Protein AF-A0A7C5VS74-F1 (afdb_monomer)

pLDDT: mean 95.11, std 4.6, range [68.81, 98.5]

Sequence (95 aa):
MARYVRDKSLEELVREVGGHVGLNHIDYSRIKCVRSYGSKSKRVAARVHSGSRALWTGLGLKPHYVIEFVSEVFDSLSGDEKLEVILHELLHIPR

Foldseek 3Di:
DKDKDWDVVVLVVLCVLCVVVPVVVDDSVLETEIEIDPDPDPDDQKAKDWDDPVVCVVVVHDTHIYIYGHCNHNVPDDPVVNSVNSVVRSVVDDD

Mean predicted aligned error: 2.91 Å

Structure (mmCIF, N/CA/C/O backbone):
data_AF-A0A7C5VS74-F1
#
_entry.id   AF-A0A7C5VS74-F1
#
loop_
_atom_site.group_PDB
_atom_site.id
_atom_site.type_symbol
_atom_site.label_atom_id
_atom_site.label_alt_id
_atom_site.label_comp_id
_atom_site.label_asym_id
_atom_site.label_entity_id
_atom_site.label_seq_id
_atom_site.pdbx_PDB_ins_code
_atom_site.Cartn_x
_atom_site.Cartn_y
_atom_site.Cartn_z
_atom_site.occupancy
_atom_site.B_iso_or_equiv
_atom_site.auth_seq_id
_atom_site.auth_comp_id
_atom_site.auth_asym_id
_atom_site.auth_atom_id
_atom_site.pdbx_PDB_model_num
ATOM 1 N N . MET A 1 1 ? 5.062 13.773 15.149 1.00 68.81 1 MET A N 1
ATOM 2 C CA . MET A 1 1 ? 5.462 13.307 13.804 1.00 68.81 1 MET A CA 1
ATOM 3 C C . MET A 1 1 ? 4.785 11.969 13.574 1.00 68.81 1 MET A C 1
ATOM 5 O O . MET A 1 1 ? 4.711 11.211 14.534 1.00 68.81 1 MET A O 1
ATOM 9 N N . ALA A 1 2 ? 4.237 11.710 12.387 1.00 80.50 2 ALA A N 1
ATOM 10 C CA . ALA A 1 2 ? 3.599 10.421 12.126 1.00 80.50 2 ALA A CA 1
ATOM 11 C C . ALA A 1 2 ? 4.661 9.310 12.098 1.00 80.50 2 ALA A C 1
ATOM 13 O O . ALA A 1 2 ? 5.729 9.492 11.509 1.00 80.50 2 ALA A O 1
ATOM 14 N N . ARG A 1 3 ? 4.385 8.190 12.769 1.00 94.12 3 ARG A N 1
ATOM 15 C CA . ARG A 1 3 ? 5.230 6.989 12.751 1.00 94.12 3 ARG A CA 1
ATOM 16 C C . ARG A 1 3 ? 4.741 6.070 11.642 1.00 94.12 3 ARG A C 1
ATOM 18 O O . ARG A 1 3 ? 3.546 5.813 11.575 1.00 94.12 3 ARG A O 1
ATOM 25 N N . TYR A 1 4 ? 5.664 5.534 10.849 1.00 96.12 4 TYR A N 1
ATOM 26 C CA . TYR A 1 4 ? 5.363 4.559 9.802 1.00 96.12 4 TYR A CA 1
ATOM 27 C C . TYR A 1 4 ? 5.947 3.193 10.154 1.00 96.12 4 TYR A C 1
ATOM 29 O O . TYR A 1 4 ? 7.084 3.103 10.623 1.00 96.12 4 TYR A O 1
ATOM 37 N N . VAL A 1 5 ? 5.175 2.133 9.934 1.00 97.56 5 VAL A N 1
ATOM 38 C CA . VAL A 1 5 ? 5.597 0.743 10.147 1.00 97.56 5 VAL A CA 1
ATOM 39 C C . VAL A 1 5 ? 5.212 -0.069 8.921 1.00 97.56 5 VAL A C 1
ATOM 41 O O . VAL A 1 5 ? 4.072 -0.006 8.476 1.00 97.56 5 VAL A O 1
ATOM 44 N N . ARG A 1 6 ? 6.158 -0.824 8.359 1.00 97.62 6 ARG A N 1
ATOM 45 C CA . ARG A 1 6 ? 5.874 -1.707 7.225 1.00 97.62 6 ARG A CA 1
ATOM 46 C C . ARG A 1 6 ? 4.974 -2.859 7.661 1.00 97.62 6 ARG A C 1
ATOM 48 O O . ARG A 1 6 ? 5.247 -3.485 8.682 1.00 97.62 6 ARG A O 1
ATOM 55 N N . ASP A 1 7 ? 3.965 -3.164 6.854 1.00 97.88 7 ASP A N 1
ATOM 56 C CA . ASP A 1 7 ? 3.016 -4.240 7.120 1.00 97.88 7 ASP A CA 1
ATOM 57 C C . ASP A 1 7 ? 2.973 -5.228 5.948 1.00 97.88 7 ASP A C 1
ATOM 59 O O . ASP A 1 7 ? 2.434 -4.936 4.882 1.00 97.88 7 ASP A O 1
ATOM 63 N N . LYS A 1 8 ? 3.561 -6.412 6.155 1.00 97.50 8 LYS A N 1
ATOM 64 C CA . LYS A 1 8 ? 3.588 -7.482 5.149 1.00 97.50 8 LYS A CA 1
ATOM 65 C C . LYS A 1 8 ? 2.238 -8.180 4.986 1.00 97.50 8 LYS A C 1
ATOM 67 O O . LYS A 1 8 ? 1.937 -8.616 3.883 1.00 97.50 8 LYS A O 1
ATOM 72 N N . SER A 1 9 ? 1.428 -8.247 6.043 1.00 97.62 9 SER A N 1
ATOM 73 C CA . SER A 1 9 ? 0.095 -8.854 5.960 1.00 97.62 9 SER A CA 1
ATOM 74 C C . SER A 1 9 ? -0.821 -8.032 5.052 1.00 97.62 9 SER A C 1
ATOM 76 O O . SER A 1 9 ? -1.559 -8.585 4.243 1.00 97.62 9 SER A O 1
ATOM 78 N N . LEU A 1 10 ? -0.687 -6.701 5.089 1.00 97.50 10 LEU A N 1
ATOM 79 C CA . LEU A 1 10 ? -1.370 -5.818 4.144 1.00 97.50 10 LEU A CA 1
ATOM 80 C C . LEU A 1 10 ? -0.803 -5.927 2.722 1.00 97.50 10 LEU A C 1
ATOM 82 O O . LEU A 1 10 ? -1.577 -5.858 1.776 1.00 97.50 10 LEU A O 1
ATOM 86 N N . GLU A 1 11 ? 0.507 -6.144 2.538 1.00 98.25 11 GLU A N 1
ATOM 87 C CA . GLU A 1 11 ? 1.069 -6.439 1.203 1.00 98.25 11 GLU A CA 1
ATOM 88 C C . GLU A 1 11 ? 0.446 -7.709 0.595 1.00 98.25 11 GLU A C 1
ATOM 90 O O . GLU A 1 11 ? 0.105 -7.722 -0.590 1.00 98.25 11 GLU A O 1
ATOM 95 N N . GLU A 1 12 ? 0.267 -8.759 1.399 1.00 97.94 12 GLU A N 1
ATOM 96 C CA . GLU A 1 12 ? -0.370 -10.010 0.976 1.00 97.94 12 GLU A CA 1
ATOM 97 C C . GLU A 1 12 ? -1.851 -9.808 0.639 1.00 97.94 12 GLU A C 1
ATOM 99 O O . GLU A 1 12 ? -2.266 -10.171 -0.463 1.00 97.94 12 GLU A O 1
ATOM 104 N N . LEU A 1 13 ? -2.608 -9.140 1.515 1.00 97.44 13 LEU A N 1
ATOM 105 C CA . LEU A 1 13 ? -4.026 -8.847 1.295 1.00 97.44 13 LEU A CA 1
ATOM 106 C C . LEU A 1 13 ? -4.252 -7.982 0.047 1.00 97.44 13 LEU A C 1
ATOM 108 O O . LEU A 1 13 ? -5.120 -8.280 -0.766 1.00 97.44 13 LEU A O 1
ATOM 112 N N . VAL A 1 14 ? -3.450 -6.934 -0.153 1.00 98.06 14 VAL A N 1
ATOM 113 C CA . VAL A 1 14 ? -3.537 -6.063 -1.339 1.00 98.06 14 VAL A CA 1
ATOM 114 C C . VAL A 1 14 ? -3.310 -6.857 -2.625 1.00 98.06 14 VAL A C 1
ATOM 116 O O . VAL A 1 14 ? -4.027 -6.667 -3.610 1.00 98.06 14 VAL A O 1
ATOM 119 N N . ARG A 1 15 ? -2.328 -7.766 -2.619 1.00 97.69 15 ARG A N 1
ATOM 120 C CA . ARG A 1 15 ? -2.055 -8.656 -3.752 1.00 97.69 15 ARG A CA 1
ATOM 121 C C . ARG A 1 15 ? -3.225 -9.600 -4.017 1.00 97.69 15 ARG A C 1
ATOM 123 O O . ARG A 1 15 ? -3.588 -9.792 -5.174 1.00 97.69 15 ARG A O 1
ATOM 130 N N . GLU A 1 16 ? -3.809 -10.177 -2.972 1.00 96.81 16 GLU A N 1
ATOM 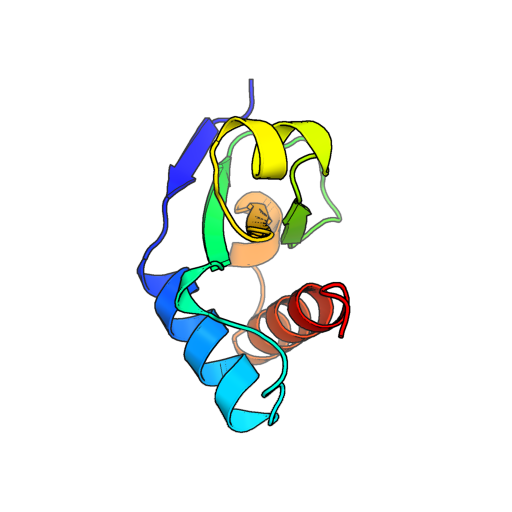131 C CA . GLU A 1 16 ? -4.966 -11.062 -3.099 1.00 96.81 16 GLU A CA 1
ATOM 132 C C . GLU A 1 16 ? -6.174 -10.318 -3.666 1.00 96.81 16 GLU A C 1
ATOM 134 O O . GLU A 1 16 ? -6.714 -10.742 -4.685 1.00 96.81 16 GLU A O 1
ATOM 139 N N . VAL A 1 17 ? -6.559 -9.184 -3.077 1.00 96.75 17 VAL A N 1
ATOM 140 C CA . VAL A 1 17 ? -7.705 -8.377 -3.530 1.00 96.75 17 VAL A CA 1
ATOM 141 C C . VAL A 1 17 ? -7.541 -7.955 -4.986 1.00 96.75 17 VAL A C 1
ATOM 143 O O . VAL A 1 17 ? -8.427 -8.183 -5.808 1.00 96.75 17 VAL A O 1
ATOM 146 N N . GLY A 1 18 ? -6.387 -7.384 -5.334 1.00 95.62 18 GL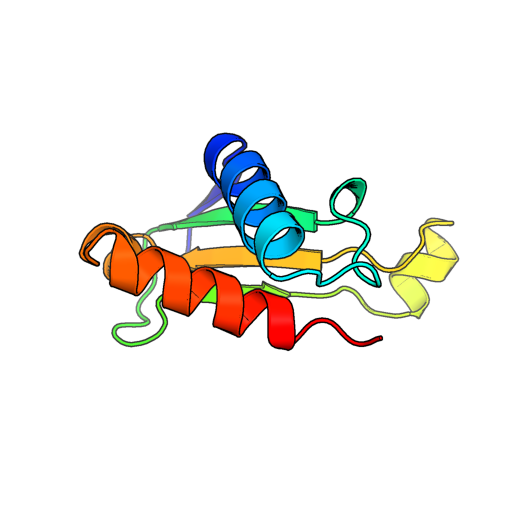Y A N 1
ATOM 147 C CA . GLY A 1 18 ? -6.130 -6.937 -6.696 1.00 95.62 18 GLY A CA 1
ATOM 148 C C . GLY A 1 18 ? -6.101 -8.081 -7.717 1.00 95.62 18 GLY A C 1
ATOM 149 O O . GLY A 1 18 ? -6.621 -7.926 -8.825 1.00 95.62 18 GLY A O 1
ATOM 150 N N . GLY A 1 19 ? -5.561 -9.240 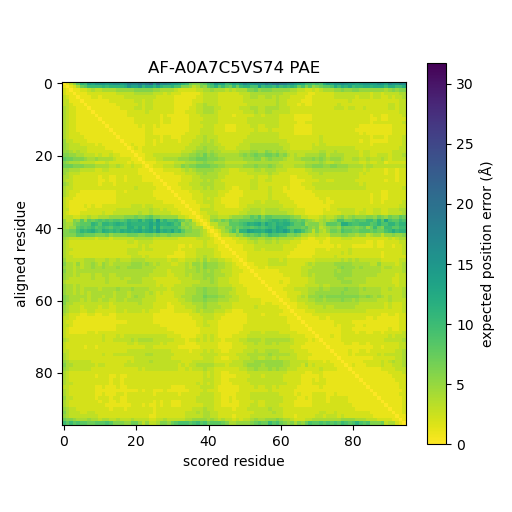-7.325 1.00 94.69 19 GLY A N 1
ATOM 151 C CA . GLY A 1 19 ? -5.558 -10.451 -8.142 1.00 94.69 19 GLY A CA 1
ATOM 152 C C . GLY A 1 19 ? -6.962 -10.996 -8.407 1.00 94.69 19 GLY A C 1
ATOM 153 O O . GLY A 1 19 ? -7.276 -11.323 -9.549 1.00 94.69 19 GLY A O 1
ATOM 154 N N . HIS A 1 20 ? -7.834 -11.028 -7.394 1.00 95.06 20 HIS A N 1
ATOM 155 C CA . HIS A 1 20 ? -9.221 -11.489 -7.547 1.00 95.06 20 HIS A CA 1
ATOM 156 C C . HIS A 1 20 ? -10.052 -10.580 -8.465 1.00 95.06 20 HIS A C 1
ATOM 158 O O . HIS A 1 20 ? -10.897 -11.072 -9.208 1.00 95.06 20 HIS A O 1
ATOM 164 N N . VAL A 1 21 ? -9.801 -9.266 -8.445 1.00 93.50 21 VAL A N 1
ATOM 165 C CA . VAL A 1 21 ? -10.513 -8.284 -9.289 1.00 93.50 21 VAL A CA 1
ATOM 166 C C . VAL A 1 21 ? -9.894 -8.163 -10.696 1.00 93.50 21 VAL A C 1
ATOM 168 O O . VAL A 1 21 ? -10.453 -7.511 -11.577 1.00 93.50 21 VAL A O 1
ATOM 171 N N . GLY A 1 22 ? -8.759 -8.822 -10.955 1.00 93.69 22 GLY A N 1
ATOM 172 C CA . GLY A 1 22 ? -8.141 -8.889 -12.282 1.00 93.69 22 GLY A CA 1
ATOM 173 C C . GLY A 1 22 ? -7.354 -7.637 -12.687 1.00 93.69 22 GLY A C 1
ATOM 174 O O . GLY A 1 22 ? -7.247 -7.337 -13.879 1.00 93.69 22 GLY A O 1
ATOM 175 N N . LEU A 1 23 ? -6.778 -6.901 -11.729 1.00 94.19 23 LEU A N 1
ATOM 176 C CA . LEU A 1 23 ? -5.916 -5.734 -11.988 1.00 94.19 23 LEU A CA 1
ATOM 177 C C . LEU A 1 23 ? -4.504 -6.152 -12.456 1.00 94.19 23 LEU A C 1
ATOM 179 O O . LEU A 1 23 ? -3.486 -5.791 -11.871 1.00 94.19 23 LEU A O 1
ATOM 183 N N . ASN A 1 24 ? -4.445 -6.909 -13.553 1.00 92.25 24 ASN A N 1
ATOM 184 C CA . ASN A 1 24 ? -3.240 -7.584 -14.053 1.00 92.25 24 ASN A CA 1
ATOM 185 C C . ASN A 1 24 ? -2.130 -6.640 -14.557 1.00 92.25 24 ASN A C 1
ATOM 187 O O . ASN A 1 24 ? -1.006 -7.088 -14.775 1.00 92.25 24 ASN A O 1
ATO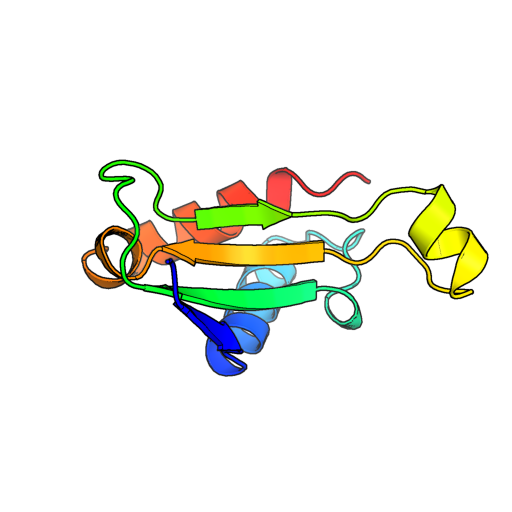M 191 N N . HIS A 1 25 ? -2.417 -5.349 -14.768 1.00 94.38 25 HIS A N 1
ATOM 192 C CA . HIS A 1 25 ? -1.396 -4.352 -15.134 1.00 94.38 25 HIS A CA 1
ATOM 193 C C . HIS A 1 25 ? -0.484 -3.986 -13.956 1.00 94.38 25 HIS A C 1
ATOM 195 O O . HIS A 1 25 ? 0.601 -3.435 -14.150 1.00 94.38 25 HIS A O 1
ATOM 201 N N . ILE A 1 26 ? -0.922 -4.286 -12.734 1.00 95.88 26 ILE A N 1
ATOM 202 C CA . ILE A 1 26 ? -0.211 -3.961 -11.508 1.00 95.88 26 ILE A CA 1
ATOM 203 C C . ILE A 1 26 ? 0.794 -5.065 -11.183 1.00 95.88 26 ILE A C 1
ATOM 205 O O . ILE A 1 26 ? 0.456 -6.233 -11.014 1.00 95.88 26 ILE A O 1
ATOM 209 N N . ASP A 1 27 ? 2.052 -4.673 -11.012 1.00 96.19 27 ASP A N 1
ATOM 210 C CA . ASP A 1 27 ? 3.087 -5.552 -10.480 1.00 96.19 27 ASP A CA 1
ATOM 211 C C . ASP A 1 27 ? 3.145 -5.424 -8.953 1.00 96.19 27 ASP A C 1
ATOM 213 O O . ASP A 1 27 ? 3.800 -4.532 -8.404 1.00 96.19 27 ASP A O 1
ATOM 217 N N . TYR A 1 28 ? 2.459 -6.335 -8.262 1.00 96.62 28 TYR A N 1
ATOM 218 C CA . TYR A 1 28 ? 2.364 -6.340 -6.800 1.00 96.62 28 TYR A CA 1
ATOM 219 C C . TYR A 1 28 ? 3.713 -6.516 -6.093 1.00 96.62 28 TYR A C 1
ATOM 221 O O . TYR A 1 28 ? 3.841 -6.133 -4.931 1.00 96.62 28 TYR A O 1
ATOM 229 N N . SER A 1 29 ? 4.756 -7.018 -6.770 1.00 96.25 29 SER A N 1
ATOM 230 C CA . SER A 1 29 ? 6.097 -7.076 -6.171 1.00 96.25 29 SER A CA 1
ATOM 231 C C . SER A 1 29 ? 6.652 -5.673 -5.872 1.00 96.25 29 SER A C 1
ATOM 233 O O . SER A 1 29 ? 7.394 -5.491 -4.897 1.00 96.25 29 SER A O 1
ATOM 235 N N . ARG A 1 30 ? 6.210 -4.667 -6.646 1.00 95.81 30 ARG A N 1
ATOM 236 C CA . ARG A 1 30 ? 6.575 -3.244 -6.541 1.00 95.81 30 ARG A CA 1
ATOM 237 C C . ARG A 1 30 ? 5.600 -2.411 -5.704 1.00 95.81 30 ARG A C 1
ATOM 239 O O . ARG A 1 30 ? 5.777 -1.195 -5.611 1.00 95.81 30 ARG A O 1
ATOM 246 N N . ILE A 1 31 ? 4.614 -3.052 -5.072 1.00 97.56 31 ILE A N 1
ATOM 247 C CA . ILE A 1 31 ? 3.743 -2.433 -4.070 1.00 97.56 31 ILE A CA 1
ATOM 248 C C . ILE A 1 31 ? 4.256 -2.779 -2.676 1.00 97.56 31 ILE A C 1
ATOM 250 O O . ILE A 1 31 ? 4.612 -3.924 -2.380 1.00 97.56 31 ILE A O 1
ATOM 254 N N . LYS A 1 32 ? 4.322 -1.766 -1.814 1.00 98.06 32 LYS A N 1
ATOM 255 C CA . LYS A 1 32 ? 4.643 -1.915 -0.393 1.00 98.06 32 LYS A CA 1
ATOM 256 C C . LYS A 1 32 ? 3.553 -1.274 0.444 1.00 98.06 32 LYS A C 1
ATOM 258 O O . LYS A 1 32 ? 2.957 -0.291 0.020 1.00 98.06 32 LYS A O 1
ATOM 263 N N . CYS A 1 33 ? 3.306 -1.817 1.628 1.00 98.50 33 CYS A N 1
ATOM 264 C CA . CYS A 1 33 ? 2.273 -1.296 2.514 1.00 98.50 33 CYS A CA 1
ATOM 265 C C . CYS A 1 33 ? 2.891 -0.816 3.820 1.00 98.50 33 CYS A C 1
ATOM 267 O O . CYS A 1 33 ? 3.762 -1.472 4.404 1.00 98.50 33 CYS A O 1
ATOM 269 N N . VAL A 1 34 ? 2.439 0.345 4.280 1.00 98.06 34 VAL A N 1
ATOM 270 C CA . VAL A 1 34 ? 2.823 0.894 5.578 1.00 98.06 34 VAL A CA 1
ATOM 271 C C . VAL A 1 34 ? 1.587 1.294 6.356 1.00 98.06 34 VAL A C 1
ATOM 273 O O . VAL A 1 34 ? 0.628 1.818 5.801 1.00 98.06 3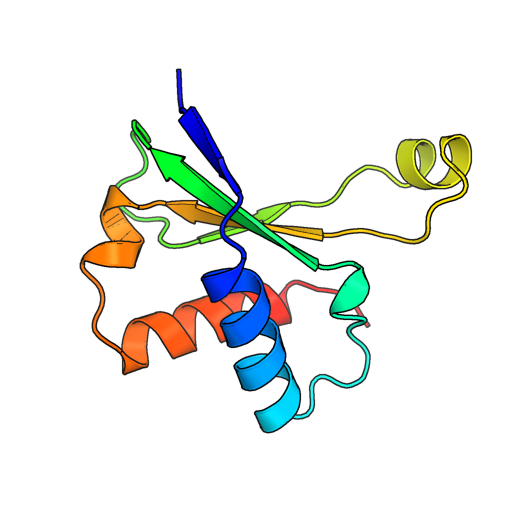4 VAL A O 1
ATOM 276 N N . ARG A 1 35 ? 1.640 1.098 7.665 1.00 97.12 35 ARG A N 1
ATOM 277 C CA . ARG A 1 35 ? 0.719 1.710 8.612 1.00 97.12 35 ARG A CA 1
ATOM 278 C C . ARG A 1 35 ? 1.293 3.024 9.092 1.00 97.12 35 ARG A C 1
ATOM 280 O O . ARG A 1 35 ? 2.470 3.069 9.458 1.00 97.12 35 ARG A O 1
ATOM 287 N N . SER A 1 36 ? 0.475 4.068 9.115 1.00 96.00 36 SER A N 1
ATOM 288 C CA . SER A 1 36 ? 0.794 5.320 9.792 1.00 96.00 36 SER A CA 1
ATOM 289 C C . SER A 1 36 ? 0.051 5.425 11.125 1.00 96.00 36 SER A C 1
ATOM 291 O O . SER A 1 36 ? -1.058 4.910 11.280 1.00 96.00 36 SER A O 1
ATOM 293 N N . TYR A 1 37 ? 0.709 6.053 12.100 1.00 94.69 37 TYR A N 1
ATOM 294 C CA . TYR A 1 37 ? 0.197 6.313 13.447 1.00 94.69 37 TYR A CA 1
ATOM 295 C C . TYR A 1 37 ? 0.524 7.747 13.869 1.00 94.69 37 TYR A C 1
ATOM 297 O O . TYR A 1 37 ? 1.583 8.284 13.527 1.00 94.69 37 TYR A O 1
ATOM 305 N N . GLY A 1 38 ? -0.347 8.352 14.668 1.00 90.75 38 GLY A N 1
ATOM 306 C CA . GLY A 1 38 ? -0.282 9.755 15.069 1.00 90.75 38 GLY A CA 1
ATOM 307 C C . GLY A 1 38 ? -0.758 10.715 13.976 1.00 90.75 38 GLY A C 1
ATOM 308 O O . GLY A 1 38 ? -0.348 11.881 13.964 1.00 90.75 38 GLY A O 1
ATOM 309 N N . SER A 1 39 ? -1.572 10.237 13.030 1.00 84.12 39 SER A N 1
ATOM 310 C CA . SER A 1 39 ? -2.115 11.064 11.953 1.00 84.12 39 SER A CA 1
ATOM 311 C C . SER A 1 39 ? -3.240 11.953 12.481 1.00 84.12 39 SER A C 1
ATOM 313 O O . SER A 1 39 ? -4.151 11.499 13.165 1.00 84.12 39 SER A O 1
ATOM 315 N N . LYS A 1 40 ? -3.226 13.244 12.125 1.00 83.25 40 LYS A N 1
ATOM 316 C CA . LYS A 1 40 ? -4.362 14.148 12.400 1.00 83.25 40 LYS A CA 1
ATOM 317 C C . LYS A 1 40 ? -5.509 13.973 11.398 1.00 83.25 40 LYS A C 1
ATOM 319 O O . LYS A 1 40 ? -6.550 14.612 11.549 1.00 83.25 40 LYS A O 1
ATOM 324 N N . SER A 1 41 ? -5.310 13.169 10.351 1.00 80.44 41 SER A N 1
ATOM 325 C CA . SER A 1 41 ? -6.324 12.958 9.324 1.00 80.44 41 SER A CA 1
ATOM 326 C C . SER A 1 41 ? -7.423 12.046 9.852 1.00 80.44 41 SER A C 1
ATOM 328 O O . SER A 1 41 ? -7.194 10.867 10.082 1.00 80.44 41 SER A O 1
ATOM 330 N N . LYS A 1 42 ? -8.625 12.602 10.025 1.00 81.69 42 LYS A N 1
ATOM 331 C CA . LYS A 1 42 ? -9.791 11.879 10.558 1.00 81.69 42 LYS A CA 1
ATOM 332 C C . LYS A 1 42 ? -10.647 11.187 9.491 1.00 81.69 42 LYS A C 1
ATOM 334 O O . LYS A 1 42 ? -11.612 10.525 9.837 1.00 81.69 42 LYS A O 1
ATOM 339 N N . ARG A 1 43 ? -10.364 11.421 8.2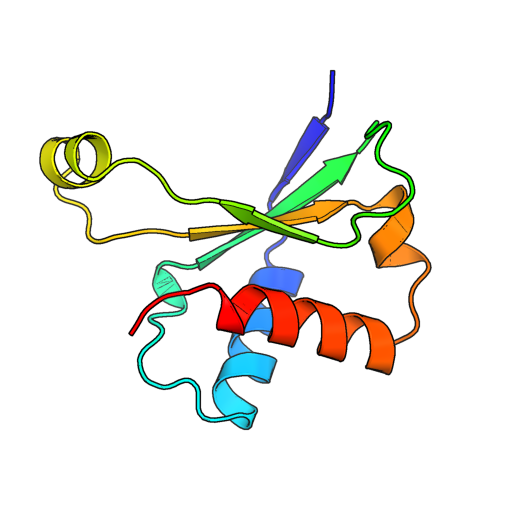04 1.00 90.12 43 ARG A N 1
ATOM 340 C CA . ARG A 1 43 ? -11.219 10.997 7.075 1.00 90.12 43 ARG A CA 1
ATOM 341 C C . ARG A 1 43 ? -10.505 10.153 6.024 1.00 90.12 43 ARG A C 1
ATOM 343 O O . ARG A 1 43 ? -11.147 9.656 5.113 1.00 90.12 43 ARG A O 1
ATOM 350 N N . VAL A 1 44 ? -9.185 10.032 6.117 1.00 94.31 44 VAL A N 1
ATOM 351 C CA . VAL A 1 44 ? -8.387 9.292 5.138 1.00 94.31 44 VAL A CA 1
ATOM 352 C C . VAL A 1 44 ? -8.088 7.933 5.742 1.00 94.31 44 VAL A C 1
ATOM 354 O O . VAL A 1 44 ? -7.370 7.882 6.734 1.00 94.31 44 VAL A O 1
ATOM 357 N N . ALA A 1 45 ? -8.653 6.870 5.171 1.00 97.06 45 ALA A N 1
ATOM 358 C CA . ALA A 1 45 ? -8.385 5.493 5.586 1.00 97.06 45 ALA A CA 1
ATOM 359 C C . ALA A 1 45 ? -7.078 4.967 4.982 1.00 97.06 45 ALA A C 1
ATOM 361 O O . ALA A 1 45 ? -6.274 4.350 5.678 1.00 97.06 45 ALA A O 1
ATOM 362 N N . ALA A 1 46 ? -6.825 5.271 3.711 1.00 97.75 46 ALA A N 1
ATOM 363 C CA . ALA A 1 46 ? -5.581 4.945 3.035 1.00 97.75 46 ALA A CA 1
ATOM 364 C C . ALA A 1 46 ? -5.230 6.006 1.980 1.00 97.75 46 ALA A C 1
ATOM 366 O O . ALA A 1 46 ? -6.023 6.915 1.730 1.00 97.75 46 ALA A O 1
ATOM 367 N N . ARG A 1 47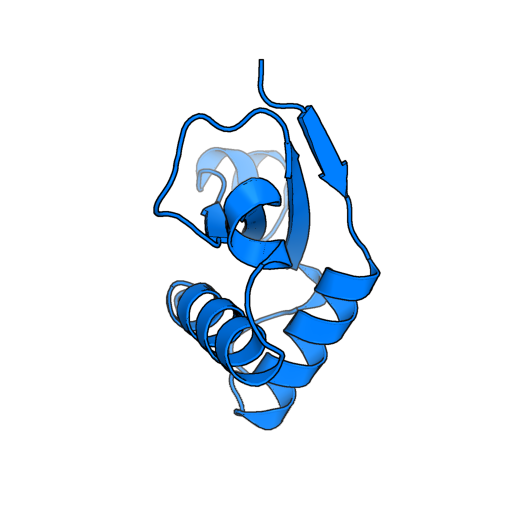 ? -4.009 5.940 1.442 1.00 96.19 47 ARG A N 1
ATOM 368 C CA . ARG A 1 47 ? -3.574 6.713 0.270 1.00 96.19 47 ARG A CA 1
ATOM 369 C C . ARG A 1 47 ? -2.408 6.031 -0.451 1.00 96.19 47 ARG A C 1
ATOM 371 O O . ARG A 1 47 ? -1.508 5.490 0.199 1.00 96.19 47 ARG A O 1
ATOM 378 N N . VAL A 1 48 ? -2.365 6.136 -1.774 1.00 97.31 48 VAL A N 1
ATOM 379 C CA . VAL A 1 48 ? -1.211 5.748 -2.598 1.00 97.31 48 VAL A CA 1
ATOM 380 C C . VAL A 1 48 ? -0.154 6.848 -2.654 1.00 97.31 48 VAL A C 1
ATOM 382 O O . VAL A 1 48 ? -0.436 8.018 -2.906 1.00 97.31 48 VAL A O 1
ATOM 385 N N . HIS A 1 49 ? 1.102 6.436 -2.514 1.00 96.56 49 HIS A N 1
ATOM 386 C CA . HIS A 1 49 ? 2.291 7.248 -2.742 1.00 96.56 49 HIS A CA 1
ATOM 387 C C . HIS A 1 49 ? 3.103 6.695 -3.914 1.00 96.56 49 HIS A C 1
ATOM 389 O O . HIS A 1 49 ? 3.246 5.481 -4.063 1.00 96.56 49 HIS A O 1
ATOM 395 N N . SER A 1 50 ? 3.708 7.589 -4.695 1.00 95.50 50 SER A N 1
ATOM 396 C CA . SER A 1 50 ? 4.709 7.261 -5.716 1.00 95.50 50 SER A CA 1
ATOM 397 C C . SER A 1 50 ? 5.885 8.228 -5.624 1.00 95.50 50 SER A C 1
ATOM 399 O O . SER A 1 50 ? 5.727 9.404 -5.302 1.00 95.50 50 SER A O 1
ATOM 401 N N . GLY A 1 51 ? 7.073 7.736 -5.964 1.00 94.06 51 GLY A N 1
ATOM 402 C CA . GLY A 1 51 ? 8.250 8.563 -6.207 1.00 94.06 51 GLY A CA 1
ATOM 403 C C . GLY A 1 51 ? 8.195 9.262 -7.567 1.00 94.06 51 GLY A C 1
ATOM 404 O O . GLY A 1 51 ? 7.344 8.970 -8.414 1.00 94.06 51 GLY A O 1
ATOM 405 N N . SER A 1 52 ? 9.125 10.195 -7.779 1.00 94.75 52 SER A N 1
ATOM 406 C CA . SER A 1 52 ? 9.270 10.900 -9.053 1.00 94.75 52 SER A CA 1
ATOM 407 C C . SER A 1 52 ? 9.948 10.019 -10.107 1.00 94.75 52 SER A C 1
ATOM 409 O O . SER A 1 52 ? 10.747 9.139 -9.787 1.00 94.75 52 SER A O 1
ATOM 411 N N . ARG A 1 53 ? 9.696 10.303 -11.393 1.00 92.88 53 ARG A N 1
ATOM 412 C CA . ARG A 1 53 ? 10.394 9.625 -12.503 1.00 92.88 53 ARG A CA 1
ATOM 413 C C . ARG A 1 53 ? 11.915 9.738 -12.385 1.00 92.88 53 ARG A C 1
ATOM 415 O O . ARG A 1 53 ? 12.608 8.763 -12.634 1.00 92.88 53 ARG A O 1
ATOM 422 N N . ALA A 1 54 ? 12.420 10.897 -11.959 1.00 97.06 54 ALA A N 1
ATOM 423 C CA . ALA A 1 54 ? 13.850 11.111 -11.751 1.00 97.06 54 ALA A CA 1
ATOM 424 C C . ALA A 1 54 ? 14.430 10.163 -10.686 1.00 97.06 54 ALA A C 1
ATOM 426 O O . ALA A 1 54 ? 15.506 9.611 -10.895 1.00 97.06 54 ALA A O 1
ATOM 427 N N . LEU A 1 55 ? 13.703 9.929 -9.585 1.00 96.75 55 LEU A N 1
ATOM 428 C CA . LEU A 1 55 ? 14.129 9.008 -8.528 1.00 96.75 55 LEU A CA 1
ATOM 429 C C . LEU A 1 55 ? 14.207 7.564 -9.039 1.00 96.75 55 LEU A C 1
ATOM 431 O O . LEU A 1 55 ? 15.187 6.869 -8.792 1.00 96.75 55 LEU A O 1
ATOM 435 N N . TRP A 1 56 ? 13.198 7.127 -9.791 1.00 95.44 56 TRP A N 1
ATOM 436 C CA . TRP A 1 56 ? 13.157 5.790 -10.389 1.00 95.44 56 TRP A CA 1
ATOM 437 C C . TRP A 1 56 ? 14.275 5.576 -11.402 1.00 95.44 56 TRP A C 1
ATOM 439 O O . TRP A 1 56 ? 15.014 4.600 -11.289 1.00 95.44 56 TRP A O 1
ATOM 449 N N . THR A 1 57 ? 14.481 6.532 -12.310 1.00 96.38 57 THR A N 1
ATOM 450 C CA . THR A 1 57 ? 15.589 6.488 -13.270 1.00 96.38 57 THR A CA 1
ATOM 451 C C . THR A 1 57 ? 16.945 6.469 -12.568 1.00 96.38 57 THR A C 1
ATOM 453 O O . THR A 1 57 ? 17.781 5.635 -12.900 1.00 96.38 57 THR A O 1
ATOM 456 N N . GLY A 1 58 ? 17.164 7.343 -11.580 1.00 97.75 58 GLY A N 1
ATOM 457 C CA . GLY A 1 58 ? 18.439 7.429 -10.862 1.00 97.75 58 GLY A CA 1
ATOM 458 C C . GLY A 1 58 ? 18.783 6.172 -10.060 1.00 97.75 58 GLY A C 1
ATOM 459 O O . GLY A 1 58 ? 19.953 5.826 -9.941 1.00 97.75 58 GLY A O 1
ATOM 460 N N . LEU A 1 59 ? 17.773 5.462 -9.547 1.00 96.75 59 LEU A N 1
ATOM 461 C CA . LEU A 1 59 ? 17.949 4.203 -8.816 1.00 96.75 59 LEU A CA 1
ATOM 462 C C . LEU A 1 59 ? 17.921 2.958 -9.720 1.00 96.75 59 LEU A C 1
ATOM 464 O O . LEU A 1 59 ? 18.076 1.848 -9.218 1.00 96.75 59 LEU A O 1
ATOM 468 N N . GLY A 1 60 ? 17.688 3.110 -11.030 1.00 96.44 60 GLY A N 1
ATOM 469 C CA . GLY A 1 60 ? 17.517 1.978 -11.948 1.00 96.44 60 GLY A CA 1
ATOM 470 C C . GLY A 1 60 ? 16.279 1.124 -11.641 1.00 96.44 60 GLY A C 1
ATOM 471 O O . GLY A 1 60 ? 16.236 -0.061 -11.970 1.00 96.44 60 GLY A O 1
ATOM 472 N N . LEU A 1 61 ? 15.274 1.708 -10.988 1.00 94.69 61 LEU A N 1
ATOM 473 C CA . LEU A 1 61 ? 14.046 1.034 -10.582 1.00 94.69 61 LEU A CA 1
ATOM 474 C C . LEU A 1 61 ? 12.907 1.362 -11.551 1.00 94.69 61 LEU A C 1
ATOM 476 O O . LEU A 1 61 ? 12.797 2.467 -12.076 1.00 94.69 61 LEU A O 1
ATOM 480 N N . LYS A 1 62 ? 11.994 0.409 -11.749 1.00 94.12 62 LYS A N 1
ATOM 481 C CA . LYS A 1 62 ? 10.677 0.697 -12.344 1.00 94.12 62 LYS A CA 1
ATOM 482 C C . LYS A 1 62 ? 9.808 1.483 -11.344 1.00 94.12 62 LYS A C 1
ATOM 484 O O . LYS A 1 62 ? 10.172 1.549 -10.172 1.00 94.12 62 LYS A O 1
ATOM 489 N N . PRO A 1 63 ? 8.655 2.057 -11.737 1.00 94.56 63 PRO A N 1
ATOM 490 C CA . PRO A 1 63 ? 7.759 2.712 -10.784 1.00 94.56 63 PRO A CA 1
ATOM 491 C C . PRO A 1 63 ? 7.391 1.806 -9.601 1.00 94.56 63 PRO A C 1
ATOM 493 O O . PRO A 1 63 ? 6.993 0.660 -9.811 1.00 94.56 63 PRO A O 1
ATOM 496 N N . HIS A 1 64 ? 7.555 2.313 -8.380 1.00 95.75 64 HIS A N 1
ATOM 497 C CA . HIS A 1 64 ? 7.151 1.650 -7.138 1.00 95.75 64 HIS A CA 1
ATOM 498 C C . HIS A 1 64 ? 6.069 2.473 -6.447 1.00 95.75 64 HIS A C 1
ATOM 500 O O . HIS A 1 64 ? 6.085 3.705 -6.519 1.00 95.75 64 HIS A O 1
ATOM 506 N N . TYR A 1 65 ? 5.171 1.786 -5.748 1.00 97.50 65 TYR A N 1
ATOM 507 C CA . TYR A 1 65 ? 4.070 2.412 -5.028 1.00 97.50 65 TYR A CA 1
ATOM 508 C C . TYR A 1 65 ? 4.074 1.976 -3.569 1.00 97.50 65 TYR A C 1
ATOM 510 O O . TYR A 1 65 ? 4.383 0.826 -3.246 1.00 97.50 65 TYR A O 1
ATOM 518 N N . VAL A 1 66 ? 3.719 2.904 -2.685 1.00 98.12 66 VAL A N 1
ATOM 519 C CA . VAL A 1 66 ? 3.482 2.608 -1.273 1.00 98.12 66 VAL A CA 1
ATOM 520 C C . VAL A 1 66 ? 2.037 2.936 -0.951 1.00 98.12 66 VAL A C 1
ATOM 522 O O . VAL A 1 66 ? 1.627 4.078 -1.132 1.00 98.12 66 VAL A O 1
ATOM 525 N N . ILE A 1 67 ? 1.278 1.963 -0.458 1.00 98.25 67 ILE A N 1
ATOM 526 C CA . ILE A 1 67 ? -0.045 2.215 0.112 1.00 98.25 67 ILE A CA 1
ATOM 527 C C . ILE A 1 67 ? 0.144 2.481 1.604 1.00 98.25 67 ILE A C 1
ATOM 529 O O . ILE A 1 67 ? 0.621 1.624 2.352 1.00 98.25 67 ILE A O 1
ATOM 533 N N . GLU A 1 68 ? -0.173 3.698 2.032 1.00 97.88 68 GLU A N 1
ATOM 534 C CA . GLU A 1 68 ? -0.217 4.063 3.444 1.00 97.88 68 GLU A CA 1
ATOM 535 C C . GLU A 1 68 ? -1.634 3.858 3.968 1.00 97.88 68 GLU A C 1
ATOM 537 O O . GLU A 1 68 ? -2.565 4.484 3.471 1.00 97.88 68 GLU A O 1
A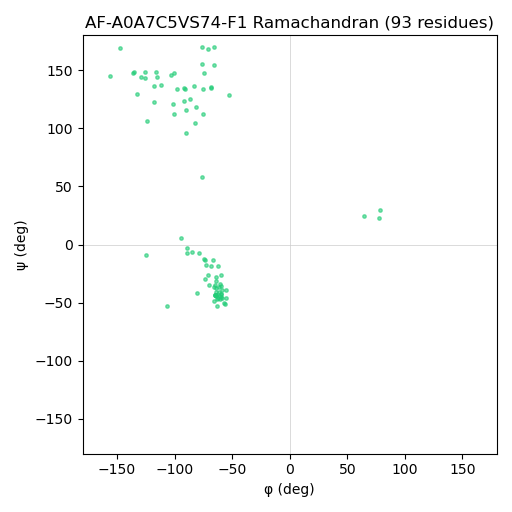TOM 542 N N . PHE A 1 69 ? -1.775 3.055 5.016 1.00 98.06 69 PHE A N 1
ATOM 543 C CA . PHE A 1 69 ? -3.009 2.868 5.769 1.00 98.06 69 PHE A CA 1
ATOM 544 C C . PHE A 1 69 ? -2.942 3.680 7.064 1.00 98.06 69 PHE A C 1
ATOM 546 O O . PHE A 1 69 ? -2.040 3.488 7.883 1.00 98.06 69 PHE A O 1
ATOM 553 N N . VAL A 1 70 ? -3.886 4.600 7.251 1.00 97.38 70 VAL A N 1
ATOM 554 C CA . VAL A 1 70 ? -3.975 5.438 8.453 1.00 97.38 70 VAL A CA 1
ATOM 555 C C . VAL A 1 70 ? -4.680 4.637 9.534 1.00 97.38 70 VAL A C 1
ATOM 557 O O . VAL A 1 70 ? -5.895 4.453 9.474 1.00 97.38 70 VAL A O 1
ATOM 560 N N . SER A 1 71 ? -3.921 4.150 10.513 1.00 96.00 71 SER A N 1
ATOM 561 C CA . SER A 1 71 ? -4.416 3.153 11.470 1.00 96.00 71 SER A CA 1
ATOM 562 C C . SER A 1 71 ? -5.624 3.658 12.262 1.00 96.00 71 SER A C 1
ATOM 564 O O . SER A 1 71 ? -6.563 2.904 12.489 1.00 96.00 71 SER A O 1
ATOM 566 N N . GLU A 1 72 ? -5.663 4.952 12.605 1.00 94.50 72 GLU A N 1
ATOM 567 C CA . GLU A 1 72 ? -6.771 5.569 13.348 1.00 94.50 72 GLU A CA 1
ATOM 568 C C . GLU A 1 72 ? -8.128 5.473 12.640 1.00 94.50 72 GLU A C 1
ATOM 570 O O . GLU A 1 72 ? -9.159 5.515 13.305 1.00 94.50 72 GLU A O 1
ATOM 575 N N . VAL A 1 73 ? -8.133 5.373 11.308 1.00 96.19 73 VAL A N 1
ATOM 576 C CA . VAL A 1 73 ? -9.357 5.272 10.506 1.00 96.19 73 VAL A CA 1
ATOM 577 C C . VAL A 1 73 ? -9.507 3.850 9.979 1.00 96.19 73 VAL A C 1
ATOM 579 O O . VAL A 1 73 ? -10.527 3.214 10.230 1.00 96.19 73 VAL A O 1
ATOM 582 N N . PHE A 1 74 ? -8.478 3.320 9.314 1.00 97.06 74 PHE A N 1
ATOM 583 C CA . PHE A 1 74 ? -8.525 2.019 8.653 1.00 97.06 74 PHE A CA 1
ATOM 584 C C . PHE A 1 74 ? -8.848 0.874 9.610 1.00 97.06 74 PHE A C 1
ATOM 586 O O . PHE A 1 74 ? -9.624 -0.005 9.253 1.00 97.06 74 PHE A O 1
ATOM 593 N N . ASP A 1 75 ? -8.314 0.873 10.835 1.00 95.81 75 ASP A N 1
ATOM 594 C CA . ASP A 1 75 ? -8.527 -0.260 11.743 1.00 95.81 75 ASP A CA 1
ATOM 595 C C . ASP A 1 75 ? -9.957 -0.339 12.273 1.00 95.81 75 ASP A C 1
ATOM 597 O O . ASP A 1 75 ? -10.429 -1.445 12.541 1.00 95.81 75 ASP A O 1
ATOM 601 N N . SER A 1 76 ? -10.654 0.801 12.335 1.00 95.69 76 SER A N 1
ATOM 602 C CA . SER A 1 76 ? -12.061 0.882 12.741 1.00 95.69 76 SER A CA 1
ATOM 603 C C . SER A 1 76 ? -13.049 0.374 11.688 1.00 95.69 76 SER A C 1
ATOM 605 O O . SER A 1 76 ? -14.207 0.135 12.018 1.00 95.69 76 SER A O 1
ATOM 607 N N . LEU A 1 77 ? -12.596 0.181 10.446 1.00 97.19 77 LEU A N 1
ATOM 608 C CA . LEU A 1 77 ? -13.429 -0.305 9.350 1.00 97.19 77 LEU A CA 1
ATOM 609 C C . LEU A 1 77 ? -13.727 -1.806 9.479 1.00 97.19 77 LEU A C 1
ATOM 611 O O . LEU A 1 77 ? -12.888 -2.601 9.936 1.00 97.19 77 LEU A O 1
ATOM 615 N N . SER A 1 78 ? -14.911 -2.196 9.015 1.00 97.50 78 SER A N 1
ATOM 616 C CA . SER A 1 78 ? -15.304 -3.592 8.819 1.00 97.50 78 SER A CA 1
ATOM 617 C C . SER A 1 78 ? -14.466 -4.275 7.728 1.00 97.50 78 SER A C 1
ATOM 619 O O . SER A 1 78 ? -13.686 -3.638 7.019 1.00 97.50 78 SER A O 1
ATOM 621 N N . GLY A 1 79 ? -14.593 -5.601 7.610 1.00 96.44 79 GLY A N 1
ATOM 622 C CA . GLY A 1 79 ? -13.878 -6.373 6.589 1.00 96.44 79 GLY A CA 1
ATOM 623 C C . GLY A 1 79 ? -14.163 -5.862 5.177 1.00 96.44 79 GLY A C 1
ATOM 624 O O . GLY A 1 79 ? -13.226 -5.534 4.456 1.00 96.44 79 GLY A O 1
ATOM 625 N N . ASP A 1 80 ? -15.440 -5.710 4.830 1.00 96.62 80 ASP A N 1
ATOM 626 C CA . ASP A 1 80 ? -15.861 -5.269 3.497 1.00 96.62 80 ASP A CA 1
ATOM 627 C C . ASP A 1 80 ? -15.405 -3.832 3.203 1.00 96.62 80 ASP A C 1
ATOM 629 O O . ASP A 1 80 ? -14.816 -3.577 2.155 1.00 96.62 80 ASP A O 1
ATOM 633 N N . GLU A 1 81 ? -15.539 -2.912 4.164 1.00 97.75 81 GLU A N 1
ATOM 634 C CA . GLU A 1 81 ? -15.046 -1.532 4.019 1.00 97.75 81 GLU A CA 1
ATOM 635 C C . GLU A 1 81 ? -13.521 -1.477 3.817 1.00 97.75 81 GLU A C 1
ATOM 637 O O . GLU A 1 81 ? -13.015 -0.662 3.042 1.00 97.75 81 GLU A O 1
ATOM 642 N N . LYS A 1 82 ? -12.754 -2.356 4.478 1.00 97.94 82 LYS A N 1
ATOM 643 C CA . LYS A 1 82 ? -11.301 -2.457 4.253 1.00 97.94 82 LYS A CA 1
ATOM 644 C C . LYS A 1 82 ? -10.988 -2.914 2.833 1.00 97.94 82 LYS A C 1
ATOM 646 O O . LYS A 1 82 ? -10.059 -2.379 2.226 1.00 97.94 82 LYS A O 1
ATOM 651 N N . LEU A 1 83 ? -11.745 -3.877 2.304 1.00 97.62 83 LEU A N 1
ATOM 652 C CA . LEU A 1 83 ? -11.590 -4.348 0.927 1.00 97.62 83 LEU A CA 1
ATOM 653 C C . LEU A 1 83 ? -11.910 -3.235 -0.078 1.00 97.62 83 LEU A C 1
ATOM 655 O O . LEU A 1 83 ? -11.137 -3.030 -1.015 1.00 97.62 83 LEU A O 1
ATOM 659 N N . GLU A 1 84 ? -12.986 -2.475 0.146 1.00 97.50 84 GLU A N 1
ATOM 660 C CA . GLU A 1 84 ? -13.352 -1.320 -0.683 1.00 97.50 84 GLU A CA 1
ATOM 661 C C . GLU A 1 84 ? -12.253 -0.253 -0.698 1.00 97.50 84 GLU A C 1
ATOM 663 O O . GLU A 1 84 ? -11.871 0.226 -1.768 1.00 97.50 84 GLU A O 1
ATOM 668 N N . VAL A 1 85 ? -11.688 0.081 0.467 1.00 98.06 85 VAL A N 1
ATOM 669 C CA . VAL A 1 85 ? -10.572 1.033 0.572 1.00 98.06 85 VAL A CA 1
ATOM 670 C C . VAL A 1 85 ? -9.335 0.523 -0.168 1.00 98.06 85 VAL A C 1
ATOM 672 O O . VAL A 1 85 ? -8.730 1.272 -0.931 1.00 98.06 85 VAL A O 1
ATOM 675 N N . ILE A 1 86 ? -8.961 -0.748 0.008 1.00 98.06 86 ILE A N 1
ATOM 676 C CA . ILE A 1 86 ? -7.819 -1.343 -0.703 1.00 98.06 86 ILE A CA 1
ATOM 677 C C . ILE A 1 86 ? -8.021 -1.264 -2.218 1.00 98.06 86 ILE A C 1
ATOM 679 O O . ILE A 1 86 ? -7.104 -0.873 -2.945 1.00 98.06 86 ILE A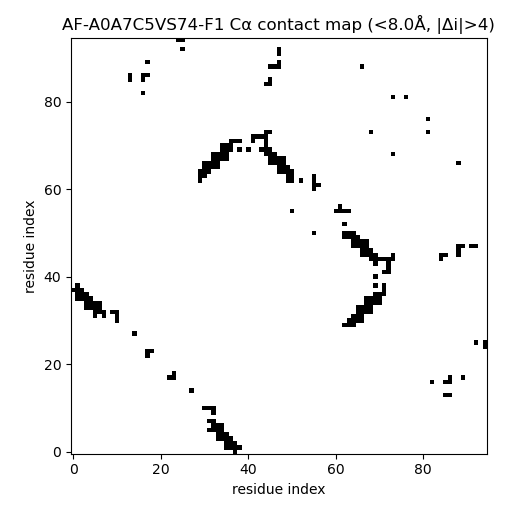 O 1
ATOM 683 N N . LEU A 1 87 ? -9.214 -1.618 -2.697 1.00 97.38 87 LEU A N 1
ATOM 684 C CA . LEU A 1 87 ? -9.537 -1.562 -4.115 1.00 97.38 87 LEU A CA 1
ATOM 685 C C . LEU A 1 87 ? -9.495 -0.121 -4.638 1.00 97.38 87 LEU A C 1
ATOM 687 O O . LEU A 1 87 ? -8.910 0.117 -5.693 1.00 97.38 87 LEU A O 1
ATOM 691 N N . HIS A 1 88 ? -10.050 0.838 -3.891 1.00 97.25 88 HIS A N 1
ATOM 692 C CA . HIS A 1 88 ? -9.996 2.260 -4.232 1.00 97.25 88 HIS A CA 1
ATOM 693 C C . HIS A 1 88 ? -8.554 2.741 -4.428 1.00 97.25 88 HIS A C 1
ATOM 695 O O . HIS A 1 88 ? -8.247 3.382 -5.431 1.00 97.25 88 HIS A O 1
ATOM 701 N N . GLU A 1 89 ? -7.653 2.381 -3.512 1.00 97.75 89 GLU A N 1
ATOM 702 C CA . GLU A 1 89 ? -6.239 2.733 -3.620 1.00 97.75 89 GLU A CA 1
ATOM 703 C C . GLU A 1 89 ? -5.554 2.073 -4.820 1.00 97.75 89 GLU A C 1
ATOM 705 O O . GLU A 1 89 ? -4.827 2.732 -5.562 1.00 97.75 89 GLU A O 1
ATOM 710 N N . LEU A 1 90 ? -5.817 0.789 -5.075 1.00 97.19 90 LEU A N 1
ATOM 711 C CA . LEU A 1 90 ? -5.262 0.093 -6.239 1.00 97.19 90 LEU A CA 1
ATOM 712 C C . LEU A 1 90 ? -5.695 0.722 -7.570 1.00 97.19 90 LEU A C 1
ATOM 714 O O . LEU A 1 90 ? -4.905 0.750 -8.513 1.00 97.19 90 LEU A O 1
ATOM 718 N N . LEU A 1 91 ? -6.916 1.258 -7.651 1.00 96.06 91 LEU A N 1
ATOM 719 C CA . LEU A 1 91 ? -7.424 1.927 -8.851 1.00 96.06 91 LEU A CA 1
ATOM 720 C C . LEU A 1 91 ? -6.715 3.256 -9.160 1.00 96.06 91 LEU A C 1
ATOM 722 O O . LEU A 1 91 ? -6.745 3.693 -10.310 1.00 96.06 91 LEU A O 1
ATOM 726 N N . HIS A 1 92 ? -6.027 3.870 -8.189 1.00 95.31 92 HIS A N 1
ATOM 727 C CA . HIS A 1 92 ? -5.174 5.042 -8.437 1.00 95.31 92 HIS A CA 1
ATOM 728 C C . HIS A 1 92 ? -3.856 4.690 -9.143 1.00 95.31 92 HIS A C 1
ATOM 730 O O . HIS A 1 92 ? -3.156 5.589 -9.616 1.00 95.31 92 HIS A O 1
ATOM 736 N N . ILE A 1 93 ? -3.490 3.405 -9.235 1.00 94.56 93 ILE A N 1
ATOM 737 C CA . ILE A 1 93 ? -2.262 2.969 -9.908 1.00 94.56 93 ILE A CA 1
ATOM 738 C C . ILE A 1 93 ? -2.498 2.915 -11.429 1.00 94.56 93 ILE A C 1
ATOM 740 O O . ILE A 1 93 ? -3.323 2.122 -11.898 1.00 94.56 93 ILE A O 1
ATOM 744 N N . PRO A 1 94 ? -1.764 3.722 -12.221 1.00 90.75 94 PRO A N 1
ATOM 745 C CA . PRO A 1 94 ? -1.969 3.817 -13.662 1.00 90.75 94 PRO A CA 1
ATOM 746 C C . PRO A 1 94 ? -1.638 2.507 -14.390 1.00 90.75 94 PRO A C 1
ATOM 748 O O . PRO A 1 94 ? -0.820 1.712 -13.921 1.00 90.75 94 PRO A O 1
ATOM 751 N N . ARG A 1 95 ? -2.278 2.325 -15.550 1.00 87.62 95 ARG A N 1
ATOM 752 C CA . ARG A 1 95 ? -1.997 1.245 -16.508 1.00 87.62 95 ARG A CA 1
ATOM 753 C C . ARG A 1 95 ? -0.709 1.479 -17.287 1.00 87.62 95 ARG A C 1
ATOM 755 O O . ARG A 1 95 ? -0.405 2.659 -17.574 1.00 87.62 95 ARG A O 1
#

Secondary structure (DSSP, 8-state):
--EEEE-HHHHHHHHHHHHHHT-TT--GGGEEEEEEES---SS-SEEEEE--HHHHHHHTPPP-EEEEEEHHHHTTS-HHHHHHHHHHHHHTS--

Nearest PDB structures (foldseek):
  3k43-assembly1_B  TM=4.476E-01  e=3.799E+00  Bos taurus
  4l5a-assembly2_D  TM=1.544E-01  e=6.786E+00  Schistosoma mansoni

Solvent-accessible surface area (backbone atoms only — not comparable to full-atom values): 5545 Å² total; per-residue (Å²): 126,66,48,76,44,81,35,67,69,54,38,51,49,50,44,50,56,41,59,76,75,60,54,77,79,60,65,57,89,43,46,42,29,29,38,36,41,78,69,87,63,85,83,49,36,59,46,71,44,69,76,56,72,67,57,25,61,75,70,74,44,72,90,46,37,36,41,38,32,28,44,91,40,39,68,76,45,54,73,67,55,45,51,53,52,51,51,55,44,57,68,69,57,78,124

Radius of gyration: 13.45 Å; Cα contacts (8 Å, |Δi|>4): 129; chains: 1; bounding box: 34×26×32 Å